Protein AF-A0A0U3KM96-F1 (afdb_monomer_lite)

Secondary structure (DSSP, 8-state):
--EEEEEEETTEEEEEETTSSS-EEE--HHHHHHHHHHHHHH-TT-HHHHHHHHHHHHHHHHHHHTTPPP--

InterPro domains:
  IPR053801 Protein of unknown function DUF6959 [PF22281] (2-63)

Foldseek 3Di:
DDKDFPDDDDPWTWIDDPPDPGIDTDDALVNLVVVLVVCVPPPVPDPVNVVSVVVNVVVVVVCVVVVHDHPD

Organism: NCBI:txid2041

Radius of gyration: 13.82 Å; chains: 1; bounding box: 32×30×32 Å

Structure (mmCIF, N/CA/C/O backbone):
data_AF-A0A0U3KM96-F1
#
_entry.id   AF-A0A0U3KM96-F1
#
loop_
_atom_site.group_PDB
_atom_site.id
_atom_site.type_symbol
_atom_site.label_atom_id
_atom_site.label_alt_id
_atom_site.label_comp_id
_atom_site.label_asym_id
_atom_site.label_entity_id
_atom_site.label_seq_id
_atom_site.pdbx_PDB_ins_code
_atom_site.Cartn_x
_atom_site.Cartn_y
_atom_site.Cartn_z
_atom_site.occupancy
_atom_site.B_iso_or_equiv
_atom_site.auth_seq_id
_atom_site.auth_comp_id
_atom_site.auth_asym_id
_atom_site.auth_atom_id
_atom_site.pdbx_PDB_model_num
ATOM 1 N N . MET A 1 1 ? -9.505 6.846 13.844 1.00 71.44 1 MET A N 1
ATOM 2 C CA . MET A 1 1 ? -10.067 5.886 12.874 1.00 71.44 1 MET A CA 1
ATOM 3 C C . MET A 1 1 ? -9.939 4.520 13.512 1.00 71.44 1 MET A C 1
ATOM 5 O O . MET A 1 1 ? -8.855 4.221 14.002 1.00 71.44 1 MET A O 1
ATOM 9 N N . GLU A 1 2 ? -11.030 3.773 13.622 1.00 87.44 2 GLU A N 1
ATOM 10 C CA . GLU A 1 2 ? -11.031 2.448 14.244 1.00 87.44 2 GLU A CA 1
ATOM 11 C C . GLU A 1 2 ? -10.884 1.395 13.145 1.00 87.44 2 GLU A C 1
ATOM 13 O O . GLU A 1 2 ? -11.649 1.394 12.179 1.00 87.44 2 GLU A O 1
ATOM 18 N N . ILE A 1 3 ? -9.859 0.553 13.274 1.00 93.69 3 ILE A N 1
ATOM 19 C CA . ILE A 1 3 ? -9.572 -0.541 12.350 1.00 93.69 3 ILE A CA 1
ATOM 20 C C . ILE A 1 3 ? -9.750 -1.850 13.113 1.00 93.69 3 ILE A C 1
ATOM 22 O O . ILE A 1 3 ? -9.065 -2.089 14.106 1.00 93.69 3 ILE A O 1
ATOM 26 N N .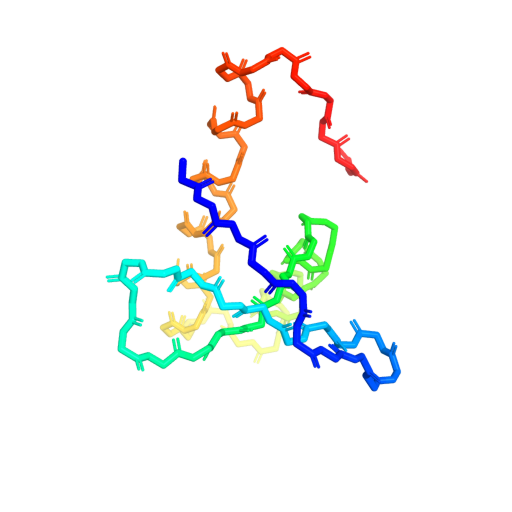 GLU A 1 4 ? -10.648 -2.700 12.629 1.00 94.69 4 GLU A N 1
ATOM 27 C CA . GLU A 1 4 ? -10.913 -4.027 13.179 1.00 94.69 4 GLU A CA 1
ATOM 28 C C . GLU A 1 4 ? -10.148 -5.094 12.383 1.00 94.69 4 GLU A C 1
ATOM 30 O O . GLU A 1 4 ? -10.184 -5.110 11.151 1.00 94.69 4 GLU A O 1
ATOM 35 N N . ALA A 1 5 ? -9.475 -6.018 13.071 1.00 95.06 5 ALA A N 1
ATOM 36 C CA . ALA A 1 5 ? -8.903 -7.202 12.437 1.00 95.06 5 ALA A CA 1
ATOM 37 C C . ALA A 1 5 ? -9.993 -8.270 12.253 1.00 95.06 5 ALA A C 1
ATOM 39 O O . ALA A 1 5 ? -10.520 -8.784 13.234 1.00 95.06 5 ALA A O 1
ATOM 40 N N . LEU A 1 6 ? -10.305 -8.629 11.004 1.00 95.88 6 LEU A N 1
ATOM 41 C CA . LEU A 1 6 ? -11.344 -9.618 10.691 1.00 95.88 6 LEU A CA 1
ATOM 42 C C . LEU A 1 6 ? -10.809 -11.050 10.586 1.00 95.88 6 LEU A C 1
ATOM 44 O O . LEU A 1 6 ? -11.556 -12.010 10.751 1.00 95.88 6 LEU A O 1
ATOM 48 N N . GLY A 1 7 ? -9.525 -11.209 10.270 1.00 95.75 7 GLY A N 1
ATOM 49 C CA . GLY A 1 7 ? -8.906 -12.520 10.128 1.00 95.75 7 GLY A CA 1
ATOM 50 C C . GLY A 1 7 ? -7.528 -12.457 9.486 1.00 95.75 7 GLY A C 1
ATOM 51 O O . GLY A 1 7 ? -7.108 -11.423 8.961 1.00 95.75 7 GLY A O 1
ATOM 52 N N . ARG A 1 8 ? -6.820 -13.587 9.525 1.00 94.88 8 ARG A N 1
ATOM 53 C CA . ARG A 1 8 ? -5.488 -13.742 8.938 1.00 94.88 8 ARG A CA 1
ATOM 54 C C . ARG A 1 8 ? -5.372 -15.086 8.230 1.00 94.88 8 ARG A C 1
ATOM 56 O O . ARG A 1 8 ? -5.776 -16.106 8.781 1.00 94.88 8 ARG A O 1
ATOM 63 N N . ALA A 1 9 ? -4.770 -15.079 7.047 1.00 93.25 9 ALA A N 1
ATOM 64 C CA . ALA A 1 9 ? -4.373 -16.277 6.318 1.00 93.25 9 ALA A CA 1
ATOM 65 C C . ALA A 1 9 ? -2.970 -16.056 5.741 1.00 93.25 9 ALA A C 1
ATOM 67 O O . ALA A 1 9 ? -2.748 -15.132 4.961 1.00 93.25 9 ALA A O 1
ATOM 68 N N . GLY A 1 10 ? -2.000 -16.867 6.168 1.00 87.44 10 GLY A N 1
ATOM 69 C CA . GLY A 1 10 ? -0.594 -16.659 5.815 1.00 87.44 10 GLY A CA 1
ATOM 70 C C . GLY A 1 10 ? -0.069 -15.285 6.260 1.00 87.44 10 GLY A C 1
ATOM 71 O O . GLY A 1 10 ? -0.185 -14.899 7.431 1.00 87.44 10 GLY A O 1
ATOM 72 N N . ASN A 1 11 ? 0.517 -14.545 5.318 1.00 84.62 11 ASN A N 1
ATOM 73 C CA . ASN A 1 11 ? 1.027 -13.182 5.499 1.00 84.62 11 ASN A CA 1
ATOM 74 C C . ASN A 1 11 ? -0.026 -12.090 5.239 1.00 84.62 11 ASN A C 1
ATOM 76 O O . ASN A 1 11 ? 0.298 -10.910 5.308 1.00 84.62 11 ASN A O 1
ATOM 80 N N . VAL A 1 12 ? -1.279 -12.464 4.973 1.00 90.62 12 VAL A N 1
ATOM 81 C CA . VAL A 1 12 ? -2.355 -11.521 4.669 1.00 90.62 12 VAL A CA 1
ATOM 82 C C . VAL A 1 12 ? -3.252 -11.339 5.886 1.00 90.62 12 VAL A C 1
ATOM 84 O O . VAL A 1 12 ? -3.792 -12.309 6.426 1.00 90.62 12 VAL A O 1
ATOM 87 N N . GLN A 1 13 ? -3.450 -10.086 6.293 1.00 95.00 13 GLN A N 1
ATOM 88 C CA . GLN A 1 13 ? -4.423 -9.709 7.312 1.00 95.00 13 GLN A CA 1
ATOM 89 C C . GLN A 1 13 ? -5.572 -8.924 6.680 1.00 95.00 13 GLN A C 1
ATOM 91 O O . GLN A 1 13 ? -5.357 -7.888 6.052 1.00 95.00 13 GLN A O 1
ATOM 96 N N . LEU A 1 14 ? -6.795 -9.420 6.874 1.00 96.38 14 LEU A N 1
ATOM 97 C CA . LEU A 1 14 ? -8.017 -8.729 6.484 1.00 96.38 14 LEU A CA 1
ATOM 98 C C . LEU A 1 14 ? -8.399 -7.753 7.599 1.00 96.38 14 LEU A C 1
ATOM 100 O O . LEU A 1 14 ? -8.558 -8.151 8.757 1.00 96.38 14 LEU A O 1
ATOM 104 N N . ALA A 1 15 ? -8.550 -6.483 7.249 1.00 96.06 15 ALA A N 1
ATOM 105 C CA . ALA A 1 15 ? -8.874 -5.414 8.175 1.00 96.06 15 ALA A CA 1
ATOM 106 C C . ALA A 1 15 ? -10.088 -4.622 7.683 1.00 96.06 15 ALA A C 1
ATOM 108 O O . ALA A 1 15 ? -10.239 -4.354 6.489 1.00 96.06 15 ALA A O 1
ATOM 109 N N . ARG A 1 16 ? -10.964 -4.229 8.605 1.00 96.06 16 ARG A N 1
ATOM 110 C CA . ARG A 1 16 ? -12.112 -3.374 8.318 1.00 96.06 16 ARG A CA 1
ATOM 111 C C . ARG A 1 16 ? -11.902 -2.007 8.935 1.00 96.06 16 ARG A C 1
ATOM 113 O O . ARG A 1 16 ? -11.843 -1.868 10.149 1.00 96.06 16 ARG A O 1
ATOM 120 N N . ASP A 1 17 ? -11.862 -1.002 8.076 1.00 94.69 17 ASP A N 1
ATOM 121 C CA . ASP A 1 17 ? -12.113 0.376 8.470 1.00 94.69 17 ASP A CA 1
ATOM 122 C C . ASP A 1 17 ? -13.628 0.595 8.523 1.00 94.69 17 ASP A C 1
ATOM 124 O O . ASP A 1 17 ? -14.321 0.383 7.523 1.00 94.69 17 ASP A O 1
ATOM 128 N N . LEU A 1 18 ? -14.150 1.005 9.681 1.00 90.56 18 LEU A N 1
ATOM 129 C CA . LEU A 1 18 ? -15.583 1.260 9.865 1.00 90.56 18 LEU A CA 1
ATOM 130 C C . LEU A 1 18 ? -16.111 2.387 8.959 1.00 90.56 18 LEU A C 1
ATOM 132 O O . LEU A 1 18 ? -17.309 2.432 8.683 1.00 90.56 18 LEU A O 1
ATOM 136 N N . GLY A 1 19 ? -15.232 3.260 8.453 1.00 92.75 19 GLY A N 1
ATOM 137 C CA . GLY A 1 19 ? -15.568 4.293 7.473 1.00 92.75 19 GLY A CA 1
ATOM 138 C C . GLY A 1 19 ? -15.675 3.794 6.027 1.00 92.75 19 GLY A C 1
ATOM 139 O O . GLY A 1 19 ? -16.089 4.557 5.153 1.00 92.75 19 GLY A O 1
ATOM 140 N N . ARG A 1 20 ? -15.315 2.534 5.737 1.00 93.44 20 ARG A N 1
ATOM 141 C CA . ARG A 1 20 ? -15.323 1.976 4.375 1.00 93.44 20 ARG A CA 1
ATOM 142 C C . ARG A 1 20 ? -16.368 0.878 4.210 1.00 93.44 20 ARG A C 1
ATOM 144 O O . ARG A 1 20 ? -16.676 0.110 5.117 1.00 93.44 20 ARG A O 1
ATOM 151 N N . LYS A 1 21 ? -16.908 0.793 2.989 1.00 94.62 21 LYS A N 1
ATOM 152 C CA . LYS A 1 21 ? -17.961 -0.166 2.623 1.00 94.62 21 LYS A CA 1
ATOM 153 C C . LYS A 1 21 ? -17.491 -1.622 2.692 1.00 94.62 21 LYS A C 1
ATOM 155 O O . LYS A 1 21 ? -18.278 -2.492 3.051 1.00 94.62 21 LYS A O 1
ATOM 160 N N . PHE A 1 22 ? -16.235 -1.879 2.334 1.00 95.81 22 PHE A N 1
ATOM 161 C CA . PHE A 1 22 ? -15.667 -3.222 2.252 1.00 95.81 22 PHE A CA 1
ATOM 162 C C . PHE A 1 22 ? -14.368 -3.315 3.061 1.00 95.81 22 PHE A C 1
ATOM 164 O O . PHE A 1 22 ? -13.631 -2.325 3.118 1.00 95.81 22 PHE A O 1
ATOM 171 N N . PRO A 1 23 ? -14.070 -4.482 3.661 1.00 96.12 23 PRO A N 1
ATOM 172 C CA . PRO A 1 23 ? -12.762 -4.748 4.247 1.00 96.12 23 PRO A CA 1
ATOM 173 C C . PRO A 1 23 ? -11.639 -4.640 3.210 1.00 96.12 23 PRO A C 1
ATOM 175 O O . PRO A 1 23 ? -11.848 -4.897 2.024 1.00 96.12 23 PRO A O 1
ATOM 178 N N . GLY A 1 24 ? -10.448 -4.283 3.675 1.00 94.94 24 GLY A N 1
ATOM 179 C CA . GLY A 1 24 ? -9.224 -4.236 2.885 1.00 94.94 24 GLY A CA 1
ATOM 180 C C . GLY A 1 24 ? -8.142 -5.136 3.470 1.00 94.94 24 GLY A C 1
ATOM 181 O O . GLY A 1 24 ? -8.325 -5.769 4.510 1.00 94.94 24 GLY A O 1
ATOM 182 N N . LEU A 1 25 ? -6.997 -5.183 2.798 1.00 94.44 25 LEU A N 1
ATOM 183 C CA . LEU A 1 25 ? -5.814 -5.871 3.300 1.00 94.44 25 LEU A CA 1
ATOM 184 C C . LEU A 1 25 ? -4.902 -4.884 4.022 1.00 94.44 25 LEU A C 1
ATOM 186 O O . LEU A 1 25 ? -4.698 -3.765 3.552 1.00 94.44 25 LEU A O 1
ATOM 190 N N . LEU A 1 26 ? -4.339 -5.310 5.150 1.00 92.88 26 LEU A N 1
ATOM 191 C CA . LEU A 1 26 ? -3.237 -4.599 5.784 1.00 92.88 26 LEU A CA 1
ATOM 192 C C . LEU A 1 26 ? -1.944 -4.970 5.057 1.00 92.88 26 LEU A C 1
ATOM 194 O O . LEU A 1 26 ? -1.600 -6.147 4.968 1.00 92.88 26 LEU A O 1
ATOM 198 N N . ILE A 1 27 ? -1.237 -3.958 4.559 1.00 91.75 27 ILE A N 1
ATOM 199 C CA . ILE A 1 27 ? 0.053 -4.108 3.883 1.00 91.75 27 ILE A CA 1
ATOM 200 C C . ILE A 1 27 ? 1.110 -3.383 4.719 1.00 91.75 27 ILE A C 1
ATOM 202 O O . ILE A 1 27 ? 0.891 -2.252 5.154 1.00 91.75 27 ILE A O 1
ATOM 206 N N . GLN A 1 28 ? 2.238 -4.046 4.975 1.00 91.69 28 GLN A N 1
ATOM 207 C CA . GLN A 1 28 ? 3.367 -3.458 5.696 1.00 91.69 28 GLN A CA 1
ATOM 208 C C . GLN A 1 28 ? 4.279 -2.663 4.743 1.00 91.69 28 GLN A C 1
ATOM 210 O O . GLN A 1 28 ? 4.339 -2.948 3.547 1.00 91.69 28 GLN A O 1
ATOM 215 N N . GLY A 1 29 ? 4.993 -1.662 5.270 1.00 94.12 29 GLY A N 1
ATOM 216 C CA . GLY A 1 29 ? 5.844 -0.778 4.460 1.00 94.12 29 GLY A CA 1
ATOM 217 C C . GLY A 1 29 ? 6.996 -1.502 3.754 1.00 94.12 29 GLY A C 1
ATOM 218 O O . GLY A 1 29 ? 7.282 -1.222 2.597 1.00 94.12 29 GLY A O 1
ATOM 219 N N . ASP A 1 30 ? 7.614 -2.481 4.411 1.00 94.81 30 ASP A N 1
ATOM 220 C CA . ASP A 1 30 ? 8.640 -3.359 3.831 1.00 94.81 30 ASP A CA 1
ATOM 221 C C . ASP A 1 30 ? 8.088 -4.228 2.692 1.00 94.81 30 ASP A C 1
ATOM 223 O O . ASP A 1 30 ? 8.719 -4.365 1.648 1.00 94.81 30 ASP A O 1
ATOM 227 N N . THR A 1 31 ? 6.868 -4.745 2.849 1.00 94.00 31 THR A N 1
ATOM 228 C CA . THR A 1 31 ? 6.169 -5.490 1.794 1.00 94.00 31 THR A CA 1
ATOM 229 C C . THR A 1 31 ? 5.896 -4.602 0.578 1.00 94.00 31 THR A C 1
ATOM 231 O O . THR A 1 31 ? 6.105 -5.041 -0.551 1.00 94.00 31 THR A O 1
ATOM 234 N N . LEU A 1 32 ? 5.479 -3.342 0.783 1.00 94.81 32 LEU A N 1
ATOM 235 C CA . LEU A 1 32 ? 5.343 -2.377 -0.316 1.00 94.81 32 LEU A CA 1
ATOM 236 C C . LEU A 1 32 ? 6.683 -2.123 -1.006 1.00 94.81 32 LEU A C 1
ATOM 238 O O . LEU A 1 32 ? 6.724 -2.031 -2.229 1.00 94.81 32 LEU A O 1
ATOM 242 N N . ARG A 1 33 ? 7.778 -2.036 -0.243 1.00 96.31 33 ARG A N 1
ATOM 243 C CA . ARG A 1 33 ? 9.114 -1.796 -0.796 1.00 96.31 33 ARG A CA 1
ATOM 244 C C . ARG A 1 33 ? 9.616 -2.957 -1.653 1.00 96.31 33 ARG A C 1
ATOM 246 O O . ARG A 1 33 ? 10.209 -2.708 -2.697 1.00 96.31 33 ARG A O 1
ATOM 253 N N . ILE A 1 34 ? 9.353 -4.196 -1.238 1.00 96.31 34 ILE A N 1
ATOM 254 C CA . ILE A 1 34 ? 9.647 -5.387 -2.047 1.00 96.31 34 ILE A CA 1
ATOM 255 C C . ILE A 1 34 ? 8.842 -5.342 -3.348 1.00 96.31 34 ILE A C 1
ATOM 257 O O . ILE A 1 34 ? 9.426 -5.421 -4.421 1.00 96.31 34 ILE A O 1
ATOM 261 N N . LEU A 1 35 ? 7.528 -5.101 -3.262 1.00 96.19 35 LEU A N 1
ATOM 262 C CA . LEU A 1 35 ? 6.675 -5.006 -4.449 1.00 96.19 35 LEU A CA 1
ATOM 263 C C . LEU A 1 35 ? 7.119 -3.884 -5.399 1.00 96.19 35 LEU A C 1
ATOM 265 O O . LEU A 1 35 ? 7.049 -4.051 -6.612 1.00 96.19 35 LEU A O 1
ATOM 269 N N . LEU A 1 36 ? 7.576 -2.748 -4.864 1.00 97.75 36 LEU A N 1
ATOM 270 C CA . LEU A 1 36 ? 8.153 -1.680 -5.677 1.00 97.75 36 LEU A CA 1
ATOM 271 C C . LEU A 1 36 ? 9.366 -2.187 -6.464 1.00 97.75 36 LEU A C 1
ATOM 273 O O . LEU A 1 36 ? 9.415 -1.971 -7.668 1.00 97.75 36 LEU A O 1
ATOM 277 N N . SER A 1 37 ? 10.303 -2.865 -5.797 1.00 98.00 37 SER A N 1
ATOM 278 C CA . SER A 1 37 ? 11.500 -3.422 -6.439 1.00 98.00 37 SER A CA 1
ATOM 279 C C . SER A 1 37 ? 11.135 -4.394 -7.562 1.00 98.00 37 SER A C 1
ATOM 281 O O . SER A 1 37 ? 11.667 -4.275 -8.662 1.00 98.00 37 SER A O 1
ATOM 283 N N . ASP A 1 38 ? 10.190 -5.302 -7.307 1.00 98.06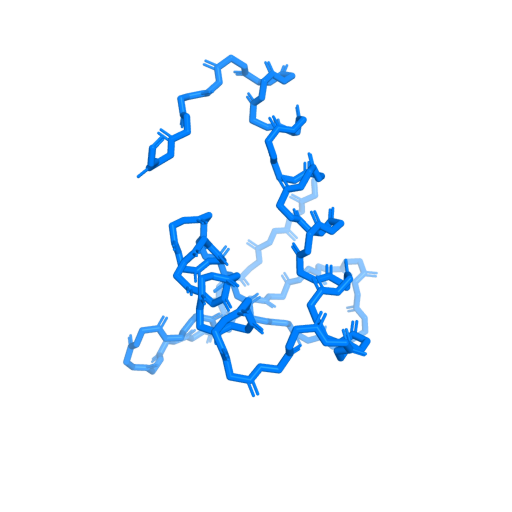 38 ASP A N 1
ATOM 284 C CA . ASP A 1 38 ? 9.733 -6.278 -8.301 1.00 98.06 38 ASP A CA 1
ATOM 285 C C . ASP A 1 38 ? 9.094 -5.578 -9.516 1.00 98.06 38 ASP A C 1
ATOM 287 O O . ASP A 1 38 ? 9.326 -5.956 -10.661 1.00 98.06 38 ASP A O 1
ATOM 291 N N . LEU A 1 39 ? 8.304 -4.521 -9.288 1.00 98.38 39 LEU A N 1
ATOM 292 C CA . LEU A 1 39 ? 7.677 -3.747 -10.364 1.00 98.38 39 LEU A CA 1
ATOM 293 C C . LEU A 1 39 ? 8.684 -2.908 -11.157 1.00 98.38 39 LEU A C 1
ATOM 295 O O . LEU A 1 39 ? 8.494 -2.726 -12.357 1.00 98.38 39 LEU A O 1
ATOM 299 N N . GLU A 1 40 ? 9.734 -2.392 -10.519 1.00 98.25 40 GLU A N 1
ATOM 300 C CA . GLU A 1 40 ? 10.804 -1.665 -11.208 1.00 98.25 40 GLU A CA 1
ATOM 301 C C . GLU A 1 40 ? 11.604 -2.574 -12.150 1.00 98.25 40 GLU A C 1
ATOM 303 O O . GLU A 1 40 ? 12.034 -2.112 -13.206 1.00 98.25 40 GLU A O 1
ATOM 308 N N . GLU A 1 41 ? 11.766 -3.853 -11.800 1.00 98.25 41 GLU A N 1
ATOM 309 C CA . GLU A 1 41 ? 12.458 -4.845 -12.628 1.00 98.25 41 GLU A CA 1
ATOM 310 C C . GLU A 1 41 ? 11.557 -5.406 -13.737 1.00 98.25 41 GLU A C 1
ATOM 312 O O . GLU A 1 41 ? 11.917 -5.380 -14.914 1.00 98.25 41 GLU A O 1
ATOM 317 N N . GLU A 1 42 ? 10.363 -5.874 -13.377 1.00 98.25 42 GLU A N 1
ATOM 318 C CA . GLU A 1 42 ? 9.521 -6.676 -14.271 1.00 98.25 42 GLU A CA 1
ATOM 319 C C . GLU A 1 42 ? 8.507 -5.838 -15.066 1.00 98.25 42 GLU A C 1
ATOM 321 O O . GLU A 1 42 ? 8.018 -6.265 -16.116 1.00 98.25 42 GLU A O 1
ATOM 326 N N . ALA A 1 43 ? 8.145 -4.646 -14.577 1.00 97.50 43 ALA A N 1
ATOM 327 C CA . ALA A 1 43 ? 7.086 -3.822 -15.163 1.00 97.50 43 ALA A CA 1
ATOM 328 C C . ALA A 1 43 ? 7.333 -2.297 -15.024 1.00 97.50 43 ALA A C 1
ATOM 330 O O . ALA A 1 43 ? 6.460 -1.578 -14.513 1.00 97.50 43 ALA A O 1
ATOM 331 N N . PRO A 1 44 ? 8.475 -1.774 -15.524 1.00 96.19 44 PRO A N 1
ATOM 332 C CA . PRO A 1 44 ? 8.960 -0.411 -15.260 1.00 96.19 44 PRO A CA 1
ATOM 333 C C . PRO A 1 44 ? 8.084 0.726 -15.810 1.00 96.19 44 PRO A C 1
ATOM 335 O O . PRO A 1 44 ? 8.242 1.875 -15.410 1.00 96.19 44 PRO A O 1
ATOM 338 N N . GLU A 1 45 ? 7.163 0.430 -16.727 1.00 96.81 45 GLU A N 1
ATOM 339 C CA . GLU A 1 45 ? 6.230 1.405 -17.319 1.00 96.81 45 GLU A CA 1
ATOM 340 C C . GLU A 1 45 ? 4.772 1.131 -16.913 1.00 96.81 45 GLU A C 1
ATOM 342 O O . GLU A 1 45 ? 3.826 1.642 -17.513 1.00 96.81 45 GLU A O 1
ATOM 347 N N . SER A 1 46 ? 4.559 0.272 -15.913 1.00 97.62 46 SER A N 1
ATOM 348 C CA . SER A 1 46 ? 3.212 -0.095 -15.489 1.00 97.62 46 SER A CA 1
ATOM 349 C C 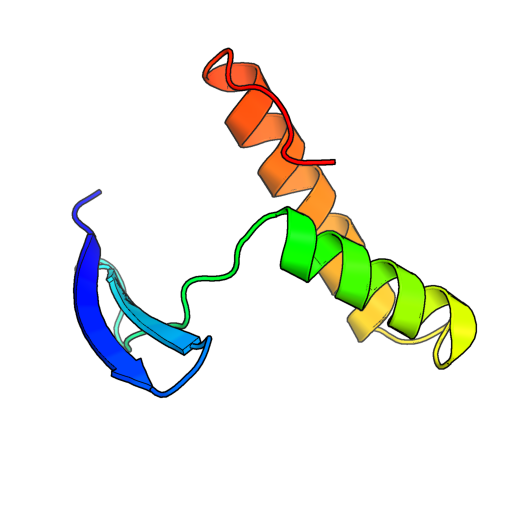. SER A 1 46 ? 2.562 0.983 -14.624 1.00 97.62 46 SER A C 1
ATOM 351 O O . SER A 1 46 ? 3.174 1.568 -13.735 1.00 97.62 46 SER A O 1
ATOM 353 N N . PHE A 1 47 ? 1.250 1.150 -14.791 1.00 97.56 47 PHE A N 1
ATOM 354 C CA . PHE A 1 47 ? 0.432 1.950 -13.874 1.00 97.56 47 PHE A CA 1
ATOM 355 C C . PHE A 1 47 ? 0.524 1.455 -12.416 1.00 97.56 47 PHE A C 1
ATOM 357 O O . PHE A 1 47 ? 0.400 2.231 -11.467 1.00 97.56 47 PHE A O 1
ATOM 364 N N . ALA A 1 48 ? 0.758 0.151 -12.225 1.00 97.62 48 ALA A N 1
ATOM 365 C CA . ALA A 1 48 ? 0.969 -0.434 -10.907 1.00 97.62 48 ALA A CA 1
ATOM 366 C C . ALA A 1 48 ? 2.227 0.130 -10.231 1.00 97.62 48 ALA A C 1
ATOM 368 O O . ALA A 1 48 ? 2.174 0.440 -9.043 1.00 97.62 48 ALA A O 1
ATOM 369 N N . LEU A 1 49 ? 3.320 0.318 -10.980 1.00 98.06 49 LEU A N 1
ATOM 370 C CA . LEU A 1 49 ? 4.545 0.918 -10.457 1.00 98.06 49 LEU A CA 1
ATOM 371 C C . LEU A 1 49 ? 4.301 2.343 -9.951 1.00 98.06 49 LEU A C 1
ATOM 373 O O . LEU A 1 49 ? 4.668 2.663 -8.820 1.00 98.06 49 LEU A O 1
ATOM 377 N N . GLU A 1 50 ? 3.655 3.184 -10.761 1.00 97.88 50 GLU A N 1
ATOM 378 C CA . GLU A 1 50 ? 3.311 4.558 -10.369 1.00 97.88 50 GLU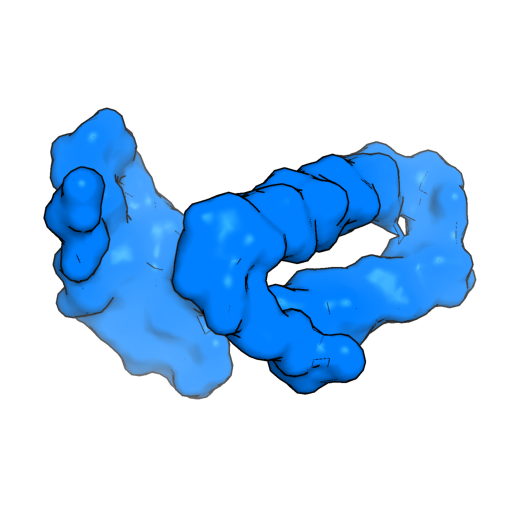 A CA 1
ATOM 379 C C . GLU A 1 50 ? 2.440 4.571 -9.106 1.00 97.88 50 GLU A C 1
ATOM 381 O O . GLU A 1 50 ? 2.745 5.261 -8.135 1.00 97.88 50 GLU A O 1
ATOM 386 N N . THR A 1 51 ? 1.422 3.709 -9.066 1.00 97.88 51 THR A N 1
ATOM 387 C CA . THR A 1 51 ? 0.524 3.582 -7.911 1.00 97.88 51 THR A CA 1
ATOM 388 C C . THR A 1 51 ? 1.272 3.170 -6.636 1.00 97.88 51 THR A C 1
ATOM 390 O O . THR A 1 51 ? 1.031 3.728 -5.565 1.00 97.88 51 THR A O 1
ATOM 393 N N . VAL A 1 52 ? 2.186 2.198 -6.719 1.00 97.69 52 VAL A N 1
ATOM 394 C CA . VAL A 1 52 ? 2.954 1.729 -5.553 1.00 97.69 52 VAL A CA 1
ATOM 395 C C . VAL A 1 52 ? 3.949 2.790 -5.076 1.00 97.69 52 VAL A C 1
ATOM 397 O O . VAL A 1 52 ? 4.131 2.939 -3.865 1.00 97.69 52 VAL A O 1
ATOM 400 N N . ARG A 1 53 ? 4.540 3.579 -5.985 1.00 97.94 53 ARG A N 1
ATOM 401 C CA . ARG A 1 53 ? 5.375 4.736 -5.617 1.00 97.94 53 ARG A CA 1
ATOM 402 C C . ARG A 1 53 ? 4.589 5.757 -4.799 1.00 97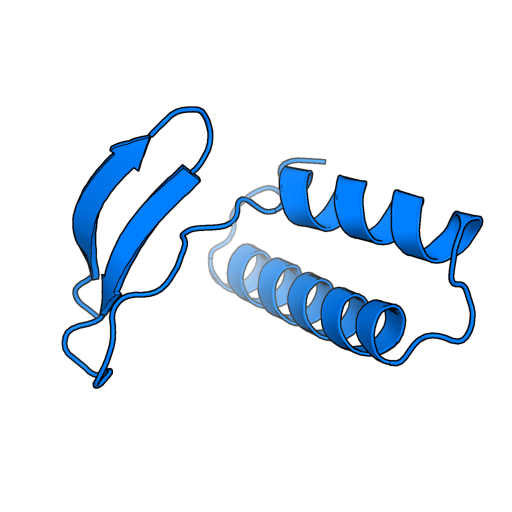.94 53 ARG A C 1
ATOM 404 O O . ARG A 1 53 ? 5.066 6.173 -3.742 1.00 97.94 53 ARG A O 1
ATOM 411 N N . ASP A 1 54 ? 3.372 6.084 -5.224 1.00 97.94 54 ASP A N 1
ATOM 412 C CA . ASP A 1 54 ? 2.500 7.008 -4.494 1.00 97.94 54 ASP A CA 1
ATOM 413 C C . ASP A 1 54 ? 2.118 6.470 -3.105 1.00 97.94 54 ASP A C 1
ATOM 415 O O . ASP A 1 54 ? 2.090 7.214 -2.116 1.00 97.94 54 ASP A O 1
ATOM 419 N N . TRP A 1 55 ? 1.858 5.162 -2.992 1.00 97.31 55 TRP A N 1
ATOM 420 C CA . TRP A 1 55 ? 1.567 4.523 -1.704 1.00 97.31 55 TRP A CA 1
ATOM 421 C C . TRP A 1 55 ? 2.758 4.571 -0.749 1.00 97.31 55 TRP A C 1
ATOM 423 O O . TRP A 1 55 ? 2.567 4.855 0.435 1.00 97.31 55 TRP A O 1
ATOM 433 N N . ILE A 1 56 ? 3.976 4.334 -1.245 1.00 97.62 56 ILE A N 1
ATOM 434 C CA . ILE A 1 56 ? 5.201 4.415 -0.441 1.00 97.62 56 ILE A CA 1
ATOM 435 C C . ILE A 1 56 ? 5.451 5.850 0.014 1.00 97.62 56 ILE A C 1
ATOM 437 O O . ILE A 1 56 ? 5.666 6.064 1.204 1.00 97.62 56 ILE A O 1
ATOM 441 N N . ALA A 1 57 ? 5.339 6.834 -0.881 1.00 97.88 57 ALA A N 1
ATOM 442 C CA . ALA A 1 57 ? 5.506 8.240 -0.519 1.00 97.88 57 ALA A CA 1
ATOM 443 C C . ALA A 1 57 ? 4.515 8.661 0.583 1.00 97.88 57 ALA A C 1
ATOM 445 O O . ALA A 1 57 ? 4.903 9.257 1.588 1.00 97.88 57 ALA A O 1
ATOM 446 N N . THR A 1 58 ? 3.245 8.262 0.444 1.00 97.69 58 THR A N 1
ATOM 447 C CA . THR A 1 58 ? 2.204 8.524 1.452 1.00 97.69 58 THR A CA 1
ATOM 448 C C . THR A 1 58 ? 2.514 7.822 2.780 1.00 97.69 58 THR A C 1
ATOM 450 O O . THR A 1 58 ? 2.329 8.394 3.854 1.00 97.69 58 THR A O 1
ATOM 453 N N . TYR A 1 59 ? 2.991 6.576 2.734 1.00 96.94 59 TYR A N 1
ATOM 454 C CA . TYR A 1 59 ? 3.390 5.825 3.924 1.00 96.94 59 TYR A CA 1
ATOM 455 C C . TYR A 1 59 ? 4.548 6.506 4.663 1.00 96.94 59 TYR A C 1
ATOM 457 O O . TYR A 1 59 ? 4.454 6.725 5.872 1.00 96.94 59 TYR A O 1
ATOM 465 N N . GLU A 1 60 ? 5.610 6.877 3.949 1.00 97.56 60 GLU A N 1
ATOM 466 C CA . GLU A 1 60 ? 6.787 7.535 4.519 1.00 97.56 60 GLU A CA 1
ATOM 467 C C . GLU A 1 60 ? 6.427 8.875 5.161 1.00 97.56 60 GLU A C 1
ATOM 469 O O . GLU A 1 60 ? 6.851 9.154 6.286 1.00 97.56 60 GLU A O 1
ATOM 474 N N . GLU A 1 61 ? 5.572 9.665 4.507 1.00 98.19 61 GLU A N 1
ATOM 475 C CA . GLU A 1 61 ? 5.060 10.912 5.069 1.00 98.19 61 GLU A CA 1
ATOM 476 C C . GLU A 1 61 ? 4.296 10.663 6.381 1.00 98.19 61 GLU A C 1
ATOM 478 O O . GLU A 1 61 ? 4.567 11.301 7.402 1.00 98.19 61 GLU A O 1
ATOM 483 N N . LEU A 1 62 ? 3.375 9.693 6.398 1.00 97.19 62 LEU A N 1
ATOM 484 C CA . LEU A 1 62 ? 2.587 9.361 7.588 1.00 97.19 62 LEU A CA 1
ATOM 485 C C . LEU A 1 62 ? 3.449 8.839 8.745 1.00 97.19 62 LEU A C 1
ATOM 487 O O . LEU A 1 62 ? 3.119 9.100 9.910 1.00 97.19 62 LEU A O 1
ATOM 491 N N . MET A 1 63 ? 4.525 8.109 8.442 1.00 97.62 63 MET A N 1
ATOM 492 C CA . MET A 1 63 ? 5.511 7.640 9.418 1.00 97.62 63 MET A CA 1
ATOM 493 C C . MET A 1 63 ? 6.306 8.814 9.996 1.00 97.62 63 MET A C 1
ATOM 495 O O . MET A 1 63 ? 6.400 8.943 11.221 1.00 97.62 63 MET A O 1
ATOM 499 N N . ALA A 1 64 ? 6.797 9.710 9.135 1.00 98.00 64 ALA A N 1
ATOM 500 C CA . ALA A 1 64 ? 7.553 10.895 9.529 1.00 98.00 64 ALA A CA 1
ATOM 501 C C . ALA A 1 64 ? 6.726 11.839 10.415 1.00 98.00 64 ALA A C 1
ATOM 503 O O . ALA A 1 64 ? 7.191 12.247 11.480 1.00 98.00 64 ALA A O 1
ATOM 504 N N . GLN A 1 65 ? 5.466 12.104 10.050 1.00 98.19 65 GLN A N 1
ATOM 505 C CA . GLN A 1 65 ? 4.530 12.911 10.848 1.00 98.19 65 GLN A CA 1
ATOM 506 C C . GLN A 1 65 ? 4.321 12.366 12.272 1.00 98.19 65 GLN A C 1
ATOM 508 O O . GLN A 1 65 ? 3.956 13.113 13.179 1.00 98.19 65 GLN A O 1
ATOM 513 N N . ARG A 1 66 ? 4.539 11.062 12.480 1.00 97.31 66 ARG A N 1
ATOM 514 C CA . ARG A 1 66 ? 4.377 10.375 13.771 1.00 97.31 66 ARG A CA 1
ATOM 515 C C . ARG A 1 66 ? 5.706 10.093 14.475 1.00 97.31 66 ARG A C 1
ATOM 517 O O . ARG A 1 66 ? 5.697 9.467 15.531 1.00 97.31 66 ARG A O 1
ATOM 524 N N . GLY A 1 67 ? 6.835 10.527 13.907 1.00 97.31 67 GLY A N 1
ATOM 525 C CA . GLY A 1 67 ? 8.170 10.248 14.442 1.00 97.31 67 GLY A CA 1
ATOM 526 C C . GLY A 1 67 ? 8.523 8.756 14.458 1.00 97.31 67 GLY A C 1
ATOM 527 O O . GLY A 1 67 ? 9.316 8.318 15.292 1.00 97.31 67 GLY A O 1
ATOM 528 N N . LEU A 1 68 ? 7.908 7.960 13.579 1.00 96.62 68 LEU A N 1
ATOM 529 C CA . LEU A 1 68 ? 8.154 6.525 13.472 1.00 96.62 68 LEU A CA 1
ATOM 530 C C . LEU A 1 68 ? 9.307 6.248 12.500 1.00 96.62 68 LEU A C 1
ATOM 532 O O . LEU A 1 68 ? 9.502 6.964 11.521 1.00 96.62 68 LEU A O 1
ATOM 536 N N . ARG A 1 69 ? 10.068 5.181 12.764 1.00 96.06 69 ARG A N 1
ATOM 537 C CA . ARG A 1 69 ? 11.158 4.729 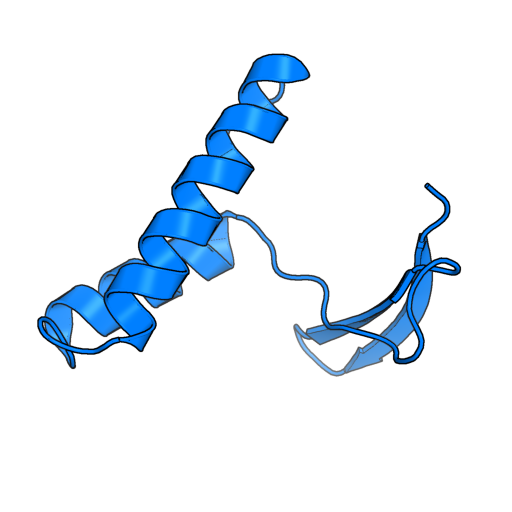11.887 1.00 96.06 69 ARG A CA 1
ATOM 538 C C . ARG A 1 69 ? 10.614 3.891 10.737 1.00 96.06 69 ARG A C 1
ATOM 540 O O . ARG A 1 69 ? 9.746 3.051 10.968 1.00 96.06 69 ARG A O 1
ATOM 547 N N . LEU A 1 70 ? 11.162 4.092 9.539 1.00 94.88 70 LEU A N 1
ATOM 548 C CA . LEU A 1 70 ? 10.862 3.247 8.386 1.00 94.88 70 LEU A CA 1
ATOM 549 C C . LEU A 1 70 ? 11.379 1.814 8.622 1.00 94.88 70 LEU A C 1
ATOM 551 O O . LEU A 1 70 ? 12.381 1.636 9.319 1.00 94.88 70 LEU A O 1
ATOM 555 N N . PRO A 1 71 ? 10.683 0.791 8.099 1.00 89.00 71 PRO A N 1
ATOM 556 C CA . PRO A 1 71 ? 11.042 -0.612 8.289 1.00 89.00 71 PRO A CA 1
ATOM 557 C C . PRO A 1 71 ? 12.097 -1.116 7.286 1.00 89.00 71 PRO A C 1
ATOM 559 O O . PRO A 1 71 ? 12.346 -2.319 7.239 1.00 89.00 71 PRO A O 1
ATOM 562 N N . TYR A 1 72 ? 12.686 -0.220 6.490 1.00 91.56 72 TYR A N 1
ATOM 563 C CA . TYR A 1 72 ? 13.713 -0.473 5.479 1.00 91.56 72 TYR A CA 1
ATOM 564 C C . TYR A 1 72 ? 14.749 0.654 5.474 1.00 91.56 72 TYR A C 1
ATOM 566 O O . TYR A 1 72 ? 14.395 1.783 5.893 1.00 91.56 72 TYR A O 1
#

Sequence (72 aa):
MEIEALGRAGNVQLARDLGRKFPGLLIQGDTLRILLSDLEEEAPESFALETVRDWIATYEELMAQRGLRLPY

pLDDT: mean 95.18, std 4.01, range [71.44, 98.38]